Protein AF-A0ABD0RQM6-F1 (afdb_monomer)

Organism: Cirrhinus mrigala (NCBI:txid683832)

Secondary structure (DSSP, 8-state):
-HHHHHHHHHHHHHHHHHHHHHHHHHTEET--SS-GGGT---EEEEEEEEEE-TTT--EEEEEEEEESSEEEEEEEPSS-TT-EEEEEEEEGGG-EEEEE-SEE-TTT-SEESSEEEEE-TTSSSEEEEE-SSHHHHHHHHHHHHHHHHHHHHHHH-

Mean predicted aligned error: 5.36 Å

Radius of gyration: 16.48 Å; Cα contacts (8 Å, |Δi|>4): 267; chains: 1; bounding box: 41×33×46 Å

Foldseek 3Di:
DVVVVVVVVVVVVLVVCQVVQVVVQVLAAPDDDDRCVVQFRDFLDKDWKFKQDPDVRDTDIWIWTDTQQKIWTWDADPVHNSYTYTDDMDGLVQWDKAFDDQAQDPVRRDGADLWIWIAGPVRPDIIIIHDPDVVVSVVVVVSSVVSVVVNVVVVVD

Nearest PDB structures (foldseek):
  2pz1-assembly1_A  TM=9.357E-01  e=1.073E-21  Homo sapiens
  2dfk-assembly2_C  TM=9.620E-01  e=4.020E-21  Rattus norvegicus
  4mt6-assembly1_A  TM=9.360E-01  e=1.500E-19  Rattus norvegicus
  2dx1-assembly1_A  TM=9.302E-01  e=6.276E-18  Homo sapiens
  5d3x-assembly1_A  TM=8.844E-01  e=2.444E-13  Homo sapiens

Solvent-accessible surface area (backbone atoms only — not comparable to full-atom values): 8782 Å² total; per-residue (Å²): 116,71,65,62,57,48,52,55,50,50,55,52,50,34,62,69,33,46,64,54,50,55,55,51,54,74,62,37,39,77,72,76,83,80,64,65,73,80,75,28,54,48,82,74,44,73,49,72,33,30,41,36,45,84,90,74,67,52,72,38,73,29,40,35,40,34,34,40,59,30,38,38,35,24,35,59,41,93,85,47,72,86,41,34,33,52,72,54,72,44,60,47,84,56,42,44,81,41,88,42,78,69,40,73,40,82,90,72,74,41,80,45,51,38,31,34,34,40,28,29,96,79,65,83,48,72,44,41,37,28,28,95,40,62,70,55,32,53,52,49,56,48,45,56,51,55,37,52,54,49,53,52,52,64,72,78,104

pLDDT: mean 90.14, std 9.92, range [52.16, 98.38]

Sequence (157 aa):
MKNVARLINERKRRLENIDKIAQWQSSIEDWEGEDILSRSSDLIFSGDLTKISQPQAKGQQRMFFLFDHQLVFCKKDLLRRDILYYKGRLDMDQMQVVDVEDGKDKDFNVSVKNALKLCSPGGEEVHLLCAKKPEQKQRWLRAFADEREQVQHDLET

InterPro domains:
  IPR001849 Pleckstrin homology domain [PS50003] (42-149)
  IPR001849 Pleckstrin homology domain [SM00233] (43-151)
  IPR011993 PH-like domain superfamily [G3DSA:2.30.29.30] (34-157)
  IPR035899 Dbl homology (DH) domain superfamily [G3DSA:1.20.900.10] (1-33)
  IPR055251 SOS1/NGEF-like, PH domain [PF22697] (37-145)

Structure (mmCIF, N/CA/C/O backbone):
data_AF-A0ABD0RQM6-F1
#
_entry.id   AF-A0ABD0RQM6-F1
#
loop_
_atom_site.group_PDB
_atom_site.id
_atom_site.type_symbol
_atom_site.label_atom_id
_atom_site.label_alt_id
_atom_site.label_comp_id
_atom_site.label_asym_id
_atom_site.label_entity_id
_atom_site.label_seq_id
_atom_site.pdbx_PDB_ins_code
_atom_site.Cartn_x
_atom_site.Cartn_y
_atom_site.Cartn_z
_atom_site.occupancy
_atom_site.B_iso_or_equiv
_atom_site.auth_seq_id
_atom_site.auth_comp_id
_atom_site.auth_asym_id
_atom_site.auth_atom_id
_atom_site.pdbx_PDB_model_num
ATOM 1 N N . MET A 1 1 ? 12.177 17.527 -25.983 1.00 52.16 1 MET A N 1
ATOM 2 C CA . MET A 1 1 ? 13.447 17.019 -25.404 1.00 52.16 1 MET A CA 1
ATOM 3 C C . MET A 1 1 ? 13.362 16.625 -23.923 1.00 52.16 1 MET A C 1
ATOM 5 O O . MET A 1 1 ? 13.974 15.626 -23.579 1.00 52.16 1 MET A O 1
ATOM 9 N N . LYS A 1 2 ? 12.606 17.320 -23.050 1.00 59.62 2 LYS A N 1
ATOM 10 C CA . LYS A 1 2 ? 12.514 16.969 -21.610 1.00 59.62 2 LYS A CA 1
ATOM 11 C C . LYS A 1 2 ? 11.933 15.569 -21.326 1.00 59.62 2 LYS A C 1
ATOM 13 O O . LYS A 1 2 ? 12.422 14.898 -20.426 1.00 59.62 2 LYS A O 1
ATOM 18 N N . ASN A 1 3 ? 10.968 15.106 -22.126 1.00 61.69 3 ASN A N 1
ATOM 19 C CA . ASN A 1 3 ? 10.318 13.806 -21.903 1.00 61.69 3 ASN A CA 1
ATOM 20 C C . ASN A 1 3 ? 11.256 12.616 -22.157 1.00 61.69 3 ASN A C 1
ATOM 22 O O . ASN A 1 3 ? 11.287 11.701 -21.351 1.00 61.69 3 ASN A O 1
ATOM 26 N N . VAL A 1 4 ? 12.090 12.658 -23.201 1.00 67.44 4 VAL A N 1
ATOM 27 C CA . VAL A 1 4 ? 13.034 11.564 -23.511 1.00 67.44 4 VAL A CA 1
ATOM 28 C C . VAL A 1 4 ? 14.098 11.417 -22.418 1.00 67.44 4 VAL A C 1
ATOM 30 O O . VAL A 1 4 ? 14.389 10.311 -21.980 1.00 67.44 4 VAL A O 1
ATOM 33 N N . ALA A 1 5 ? 14.638 12.535 -21.922 1.00 68.12 5 ALA A N 1
ATOM 34 C CA . ALA A 1 5 ? 15.603 12.517 -20.823 1.00 68.12 5 ALA A CA 1
ATOM 35 C C . ALA A 1 5 ? 14.984 11.998 -19.512 1.00 68.12 5 ALA A C 1
ATOM 37 O O . ALA A 1 5 ? 15.646 11.276 -18.769 1.00 68.12 5 ALA A O 1
ATOM 38 N N . ARG A 1 6 ? 13.709 12.325 -19.250 1.00 65.19 6 ARG A N 1
ATOM 39 C CA . ARG A 1 6 ? 12.954 11.796 -18.107 1.00 65.19 6 ARG A CA 1
ATOM 40 C C . ARG A 1 6 ? 12.788 10.277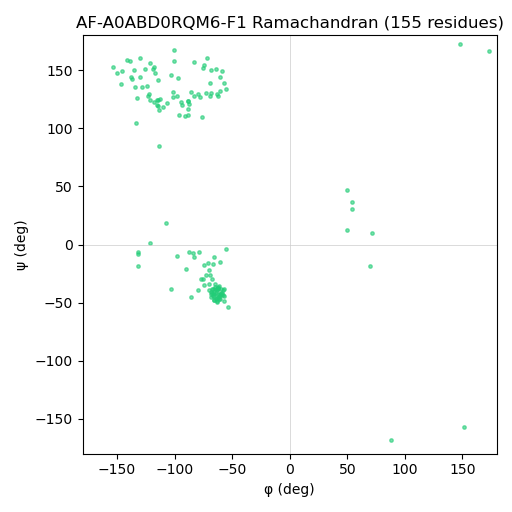 -18.200 1.00 65.19 6 ARG A C 1
ATOM 42 O O . ARG A 1 6 ? 13.158 9.594 -17.254 1.00 65.19 6 ARG A O 1
ATOM 49 N N . LEU A 1 7 ? 12.361 9.767 -19.358 1.00 68.31 7 LEU A N 1
ATOM 50 C CA . LEU A 1 7 ? 12.162 8.331 -19.602 1.00 68.31 7 LEU A CA 1
ATOM 51 C C . LEU A 1 7 ? 13.454 7.522 -19.432 1.00 68.31 7 LEU A C 1
ATOM 53 O O . LEU A 1 7 ? 13.457 6.460 -18.815 1.00 68.31 7 LEU A O 1
ATOM 57 N N . ILE A 1 8 ? 14.579 8.038 -19.937 1.00 72.00 8 ILE A N 1
ATOM 58 C CA . ILE A 1 8 ? 15.888 7.388 -19.769 1.00 72.00 8 ILE A CA 1
ATOM 59 C C . ILE A 1 8 ? 16.282 7.337 -18.286 1.00 72.00 8 ILE A C 1
ATOM 61 O O . ILE A 1 8 ? 16.787 6.317 -17.812 1.00 72.00 8 ILE A O 1
ATOM 65 N N . ASN A 1 9 ? 16.044 8.421 -17.546 1.00 73.31 9 ASN A N 1
ATOM 66 C CA . ASN A 1 9 ? 16.390 8.499 -16.130 1.00 73.31 9 ASN A CA 1
ATOM 67 C C . ASN A 1 9 ? 15.488 7.602 -15.264 1.00 73.31 9 ASN A C 1
ATOM 69 O O . ASN A 1 9 ? 15.977 6.930 -14.360 1.00 73.31 9 ASN A O 1
ATOM 73 N N . GLU A 1 10 ? 14.192 7.535 -15.576 1.00 71.62 10 GLU A N 1
ATOM 74 C CA . GLU A 1 10 ? 13.232 6.633 -14.929 1.00 71.62 10 GLU A CA 1
ATOM 75 C C . GLU A 1 10 ? 13.596 5.166 -15.184 1.00 71.62 10 GLU A C 1
ATOM 77 O O . GLU A 1 10 ? 13.702 4.393 -14.232 1.00 71.62 10 GLU A O 1
ATOM 82 N N . ARG A 1 11 ? 13.916 4.791 -16.431 1.00 71.69 11 ARG A N 1
ATOM 83 C CA . ARG A 1 11 ? 14.343 3.423 -16.765 1.00 71.69 11 ARG A CA 1
ATOM 84 C C . ARG A 1 11 ? 15.611 3.010 -16.016 1.00 71.69 11 ARG A C 1
ATOM 86 O O . ARG A 1 11 ? 15.692 1.890 -15.517 1.00 71.69 11 ARG A O 1
ATOM 93 N N . LYS A 1 12 ? 16.594 3.909 -15.909 1.00 76.56 12 LYS A N 1
ATOM 94 C CA . LYS A 1 12 ? 17.823 3.648 -15.149 1.00 76.56 12 LYS A CA 1
ATOM 95 C C . LYS A 1 12 ? 17.541 3.512 -13.648 1.00 76.56 12 LYS A C 1
ATOM 97 O O . LYS A 1 12 ? 18.025 2.568 -13.033 1.00 76.56 12 LYS A O 1
ATOM 102 N N . ARG A 1 13 ? 16.713 4.400 -13.082 1.00 76.81 13 ARG A N 1
ATOM 103 C CA . ARG A 1 13 ? 16.296 4.338 -11.672 1.00 76.81 13 ARG A CA 1
ATOM 104 C C . ARG A 1 13 ? 15.602 3.015 -11.345 1.00 76.81 13 ARG A C 1
ATOM 106 O O . ARG A 1 13 ? 15.902 2.428 -10.313 1.00 76.81 13 ARG A O 1
ATOM 113 N N . ARG A 1 14 ? 14.705 2.540 -12.217 1.00 74.75 14 ARG A N 1
ATOM 114 C CA . ARG A 1 14 ? 13.996 1.265 -12.023 1.00 74.75 14 ARG A CA 1
ATOM 115 C C . ARG A 1 14 ? 14.956 0.080 -11.992 1.00 74.75 14 ARG A C 1
ATOM 117 O O . ARG A 1 14 ? 14.877 -0.721 -11.072 1.00 74.75 14 ARG A O 1
ATOM 124 N N . LEU A 1 15 ? 15.925 0.019 -12.910 1.00 76.94 15 LEU A N 1
ATOM 125 C CA . LEU A 1 15 ? 16.956 -1.030 -12.894 1.00 76.94 15 LEU A CA 1
ATOM 126 C C . LEU A 1 15 ? 17.759 -1.037 -11.583 1.00 76.94 15 LEU A C 1
ATOM 128 O O . LEU A 1 15 ? 17.993 -2.097 -11.017 1.00 76.94 15 LEU A O 1
ATOM 132 N N . GLU A 1 16 ? 18.119 0.139 -11.062 1.00 79.00 16 GLU A N 1
ATOM 133 C CA . GLU A 1 16 ? 18.807 0.275 -9.767 1.00 79.00 16 GLU A CA 1
ATOM 134 C C . GLU A 1 16 ? 17.907 -0.039 -8.553 1.00 79.00 16 GLU A C 1
ATOM 136 O O . GLU A 1 16 ? 18.404 -0.219 -7.438 1.00 79.00 16 GLU A O 1
ATOM 141 N N . ASN A 1 17 ? 16.585 -0.079 -8.739 1.00 83.31 17 ASN A N 1
ATOM 142 C CA . ASN A 1 17 ? 15.621 -0.409 -7.692 1.00 83.31 17 ASN A CA 1
ATOM 143 C C . ASN A 1 17 ? 15.310 -1.909 -7.621 1.00 83.31 17 ASN A C 1
ATOM 145 O O . ASN A 1 17 ? 14.922 -2.361 -6.547 1.00 83.31 17 ASN A O 1
ATOM 149 N N . ILE A 1 18 ? 15.549 -2.685 -8.684 1.00 87.50 18 ILE A N 1
ATOM 150 C CA . ILE A 1 18 ? 15.298 -4.138 -8.709 1.00 87.50 18 ILE A CA 1
ATOM 151 C C . ILE A 1 18 ? 15.992 -4.834 -7.531 1.00 87.50 18 ILE A C 1
ATOM 153 O O . ILE A 1 18 ? 15.333 -5.483 -6.717 1.00 87.50 18 ILE A O 1
ATOM 157 N N . ASP A 1 19 ? 17.301 -4.623 -7.375 1.00 88.50 19 ASP A N 1
ATOM 158 C CA . ASP A 1 19 ? 18.073 -5.246 -6.294 1.00 88.50 19 ASP A CA 1
ATOM 159 C C . ASP A 1 19 ? 17.579 -4.807 -4.911 1.00 88.50 19 ASP A C 1
ATOM 161 O O . ASP A 1 19 ? 17.527 -5.608 -3.977 1.00 88.50 19 ASP A O 1
ATOM 165 N N . LYS A 1 20 ? 17.160 -3.543 -4.773 1.00 92.00 20 LYS A N 1
ATOM 166 C CA . LYS A 1 20 ? 16.628 -3.014 -3.509 1.00 92.00 20 LYS A CA 1
ATOM 167 C C . LYS A 1 20 ? 15.295 -3.657 -3.151 1.00 92.00 20 LYS A C 1
ATOM 169 O O . LYS A 1 20 ? 15.062 -3.919 -1.977 1.00 92.00 20 LYS A O 1
ATOM 174 N N . ILE A 1 21 ? 14.431 -3.907 -4.133 1.00 95.19 21 ILE A N 1
ATOM 175 C CA . ILE A 1 21 ? 13.138 -4.566 -3.925 1.00 95.19 21 ILE A CA 1
ATOM 176 C C . ILE A 1 21 ? 13.356 -6.029 -3.531 1.00 95.19 21 ILE A C 1
ATOM 178 O O . ILE A 1 21 ? 12.757 -6.477 -2.556 1.00 95.19 21 ILE A O 1
ATOM 182 N N . ALA A 1 22 ? 14.253 -6.748 -4.214 1.00 94.06 22 ALA A N 1
ATOM 183 C CA . ALA A 1 22 ? 14.595 -8.127 -3.859 1.00 94.06 22 ALA A CA 1
ATOM 184 C C . ALA A 1 22 ? 15.172 -8.232 -2.436 1.00 94.06 22 ALA A C 1
ATOM 186 O O . ALA A 1 22 ? 14.738 -9.069 -1.645 1.00 94.06 22 ALA A O 1
ATOM 187 N N . GLN A 1 23 ? 16.117 -7.351 -2.087 1.00 94.94 23 GLN A N 1
ATOM 188 C CA . GLN A 1 23 ? 16.692 -7.280 -0.738 1.00 94.94 23 GLN A CA 1
ATOM 189 C C . GLN A 1 23 ? 15.662 -6.875 0.317 1.00 94.94 23 GLN A C 1
ATOM 191 O O . GLN A 1 23 ? 15.680 -7.379 1.437 1.00 94.94 23 GLN A O 1
ATOM 196 N N . TRP A 1 24 ? 14.757 -5.959 -0.021 1.00 96.25 24 TRP A N 1
ATOM 197 C CA . TRP A 1 24 ? 13.676 -5.580 0.873 1.00 96.25 24 TRP A CA 1
ATOM 198 C C . TRP A 1 24 ? 12.739 -6.763 1.119 1.00 96.25 24 TRP A C 1
ATOM 200 O O . TRP A 1 24 ? 12.447 -7.057 2.275 1.00 96.25 24 TRP A O 1
ATOM 210 N N . GLN A 1 25 ? 12.324 -7.481 0.073 1.00 97.12 25 GLN A N 1
ATOM 211 C CA . GLN A 1 25 ? 11.434 -8.634 0.202 1.00 97.12 25 GLN A CA 1
ATOM 212 C C . GLN A 1 25 ? 12.061 -9.734 1.064 1.00 97.12 25 GLN A C 1
ATOM 214 O O . GLN A 1 25 ? 11.385 -10.265 1.939 1.00 97.12 25 GLN A O 1
ATOM 219 N N . SER A 1 26 ? 13.350 -10.039 0.879 1.00 96.69 26 SER A N 1
ATOM 220 C CA . SER A 1 26 ? 14.040 -11.058 1.684 1.00 96.69 26 SER A CA 1
ATOM 221 C C . SER A 1 26 ? 14.193 -10.682 3.162 1.00 96.69 26 SER A C 1
ATOM 223 O O . SER A 1 26 ? 14.438 -11.557 3.987 1.00 96.69 26 SER A O 1
ATOM 225 N N . SER A 1 27 ? 14.024 -9.400 3.507 1.00 96.75 27 SER A N 1
ATOM 226 C CA . SER A 1 27 ? 13.976 -8.925 4.896 1.00 96.75 27 SER A CA 1
ATOM 227 C C . SER A 1 27 ? 12.591 -9.040 5.552 1.00 96.75 27 SER A C 1
ATOM 229 O O . SER A 1 27 ? 12.459 -8.767 6.746 1.00 96.75 27 SER A O 1
ATOM 231 N N . ILE A 1 28 ? 11.550 -9.398 4.789 1.00 97.81 28 ILE A N 1
ATOM 232 C CA . ILE A 1 28 ? 10.187 -9.570 5.298 1.00 97.81 28 ILE A CA 1
ATOM 233 C C . ILE A 1 28 ? 9.984 -11.008 5.781 1.00 97.81 28 ILE A C 1
ATOM 235 O O . ILE A 1 28 ? 10.106 -11.963 5.019 1.00 97.81 28 ILE A O 1
ATOM 239 N N . GLU A 1 29 ? 9.597 -11.143 7.045 1.00 98.00 29 GLU A N 1
ATOM 240 C CA . GLU A 1 29 ? 9.269 -12.423 7.673 1.00 98.00 29 GLU A CA 1
ATOM 241 C C . GLU A 1 29 ? 7.894 -12.940 7.219 1.00 98.00 29 GLU A C 1
ATOM 243 O O . GLU A 1 29 ? 6.984 -12.153 6.927 1.00 98.00 29 GLU A O 1
ATOM 248 N N . ASP A 1 30 ? 7.720 -14.264 7.228 1.00 97.25 30 ASP A N 1
ATOM 249 C CA . ASP A 1 30 ? 6.488 -14.968 6.830 1.00 97.25 30 ASP A CA 1
ATOM 250 C C . ASP A 1 30 ? 5.990 -14.602 5.416 1.00 97.25 30 ASP A C 1
ATOM 252 O O . ASP A 1 30 ? 4.786 -14.461 5.192 1.00 97.25 30 ASP A O 1
ATOM 256 N N . TRP A 1 31 ? 6.899 -14.382 4.458 1.00 97.88 31 TRP A N 1
ATOM 257 C CA . TRP A 1 31 ? 6.513 -14.031 3.089 1.00 97.88 31 TRP A CA 1
ATOM 258 C C . TRP A 1 31 ? 5.665 -15.125 2.428 1.00 97.88 31 TRP A C 1
ATOM 260 O O . TRP A 1 31 ? 6.041 -16.297 2.416 1.00 97.88 31 TRP A O 1
ATOM 270 N N . GLU A 1 32 ? 4.552 -14.726 1.809 1.00 96.81 32 GLU A N 1
ATOM 271 C CA . GLU A 1 32 ? 3.665 -15.620 1.063 1.00 96.81 32 GLU A CA 1
ATOM 272 C C . GLU A 1 32 ? 3.354 -15.054 -0.330 1.00 96.81 32 GLU A C 1
ATOM 274 O O . GLU A 1 32 ? 3.156 -13.845 -0.509 1.00 96.81 32 GLU A O 1
ATOM 279 N N . GLY A 1 33 ? 3.236 -15.951 -1.312 1.00 95.12 33 GLY A N 1
ATOM 280 C CA . GLY A 1 33 ? 2.955 -15.622 -2.711 1.00 95.12 33 GLY A CA 1
ATOM 281 C C . GLY A 1 33 ? 4.213 -15.347 -3.538 1.00 95.12 33 GLY A C 1
ATOM 282 O O . GLY A 1 33 ? 5.331 -15.623 -3.114 1.00 95.12 33 GLY A O 1
ATOM 283 N N . GLU A 1 34 ? 4.014 -14.810 -4.740 1.00 95.88 34 GLU A N 1
ATOM 284 C CA . GLU A 1 34 ? 5.087 -14.568 -5.712 1.00 95.88 34 GLU A CA 1
ATOM 285 C C . GLU A 1 34 ? 6.005 -13.406 -5.306 1.00 95.88 34 GLU A C 1
ATOM 287 O O . GLU A 1 34 ? 5.628 -12.535 -4.508 1.00 95.88 34 GLU A O 1
ATOM 292 N N . ASP A 1 35 ? 7.203 -13.375 -5.892 1.00 96.44 35 ASP A N 1
ATOM 293 C CA . ASP A 1 35 ? 8.144 -12.267 -5.741 1.00 96.44 35 ASP A CA 1
ATOM 294 C C . ASP A 1 35 ? 7.542 -10.963 -6.261 1.00 96.44 35 ASP A C 1
ATOM 296 O O . ASP A 1 35 ? 6.853 -10.948 -7.279 1.00 96.44 35 ASP A O 1
ATOM 300 N N . ILE A 1 36 ? 7.837 -9.840 -5.611 1.00 96.19 36 ILE A N 1
ATOM 301 C CA . ILE A 1 36 ? 7.366 -8.520 -6.048 1.00 96.19 36 ILE A CA 1
ATOM 302 C C . ILE A 1 36 ? 7.832 -8.208 -7.465 1.00 96.19 36 ILE A C 1
ATOM 304 O O . ILE A 1 36 ? 7.046 -7.727 -8.276 1.00 96.19 36 ILE A O 1
ATOM 308 N N . LEU A 1 37 ? 9.064 -8.594 -7.792 1.00 94.81 37 LEU A N 1
ATOM 309 C CA . LEU A 1 37 ? 9.664 -8.391 -9.109 1.00 94.81 37 LEU A CA 1
ATOM 310 C C . LEU A 1 37 ? 8.991 -9.173 -10.249 1.00 94.81 37 LEU A C 1
ATOM 312 O O . LEU A 1 37 ? 9.291 -8.914 -11.410 1.00 94.81 37 LEU A O 1
ATOM 316 N N . SER A 1 38 ? 8.085 -10.109 -9.946 1.00 93.75 38 SER A N 1
ATOM 317 C CA . SER A 1 38 ? 7.297 -10.805 -10.974 1.00 93.75 38 SER A CA 1
ATOM 318 C C . SER A 1 38 ? 6.312 -9.877 -11.693 1.00 93.75 38 SER A C 1
ATOM 320 O O . SER A 1 38 ? 5.997 -10.105 -12.859 1.00 93.75 38 SER A O 1
ATOM 322 N N . ARG A 1 39 ? 5.829 -8.835 -11.001 1.00 92.94 39 ARG A N 1
ATOM 323 C CA . ARG A 1 39 ? 4.792 -7.912 -11.493 1.00 92.94 39 ARG A CA 1
ATOM 324 C C . ARG A 1 39 ? 5.131 -6.438 -11.306 1.00 92.94 39 ARG A C 1
ATOM 326 O O . ARG A 1 39 ? 4.515 -5.606 -11.955 1.00 92.94 39 ARG A O 1
ATOM 333 N N . SER A 1 40 ? 6.078 -6.120 -10.432 1.00 93.88 40 SER A N 1
ATOM 334 C CA . SER A 1 40 ? 6.412 -4.752 -10.044 1.00 93.88 40 SER A CA 1
ATOM 335 C C . SER A 1 40 ? 7.888 -4.462 -10.238 1.00 93.88 40 SER A C 1
ATOM 337 O O . SER A 1 40 ? 8.740 -5.336 -10.097 1.00 93.88 40 SER A O 1
ATOM 339 N N . SER A 1 41 ? 8.207 -3.206 -10.494 1.00 91.12 41 SER A N 1
ATOM 340 C CA . SER A 1 41 ? 9.564 -2.738 -10.755 1.00 91.12 41 SER A CA 1
ATOM 341 C C . SER A 1 41 ? 9.948 -1.497 -9.950 1.00 91.12 41 SER A C 1
ATOM 343 O O . SER A 1 41 ? 11.120 -1.111 -9.955 1.00 91.12 41 SER A O 1
ATOM 345 N N . ASP A 1 42 ? 9.003 -0.871 -9.243 1.00 92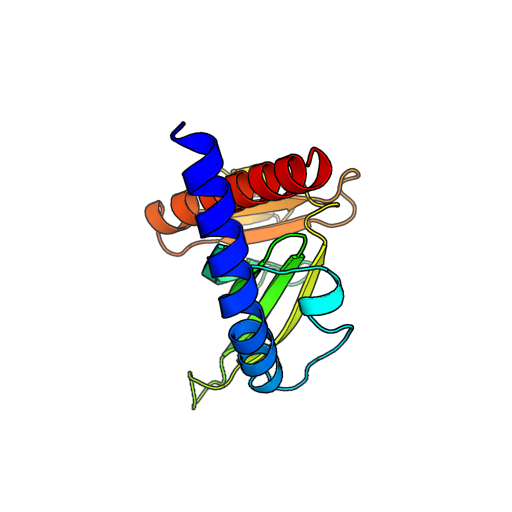.00 42 ASP A N 1
ATOM 346 C CA . ASP A 1 42 ? 9.256 0.364 -8.510 1.00 92.00 42 ASP A CA 1
ATOM 347 C C . ASP A 1 42 ? 8.437 0.472 -7.218 1.00 92.00 42 ASP A C 1
ATOM 349 O O . ASP A 1 42 ? 7.243 0.188 -7.181 1.00 92.00 42 ASP A O 1
ATOM 353 N N . LEU A 1 43 ? 9.076 0.939 -6.142 1.00 94.62 43 LEU A N 1
ATOM 354 C CA . LEU A 1 43 ? 8.385 1.295 -4.901 1.00 94.62 43 LEU A CA 1
ATOM 355 C C . LEU A 1 43 ? 8.008 2.778 -4.957 1.00 94.62 43 LEU A C 1
ATOM 357 O O . LEU A 1 43 ? 8.870 3.650 -4.853 1.00 94.62 43 LEU A O 1
ATOM 361 N N . ILE A 1 44 ? 6.714 3.060 -5.064 1.00 94.88 44 ILE A N 1
ATOM 362 C CA . ILE A 1 44 ? 6.183 4.411 -5.279 1.00 94.88 44 ILE A CA 1
ATOM 363 C C . ILE A 1 44 ? 6.006 5.132 -3.949 1.00 94.88 44 ILE A C 1
ATOM 365 O O . ILE A 1 44 ? 6.395 6.293 -3.789 1.00 94.88 44 ILE A O 1
ATOM 369 N N . PHE A 1 45 ? 5.440 4.443 -2.957 1.00 97.56 45 PHE A N 1
ATOM 370 C CA . PHE A 1 45 ? 5.225 5.034 -1.646 1.00 97.56 45 PHE A CA 1
ATOM 371 C C . PHE A 1 45 ? 5.187 3.996 -0.532 1.00 97.56 45 PHE A C 1
ATOM 373 O O . PHE A 1 45 ? 4.818 2.844 -0.730 1.00 97.56 45 PHE A O 1
ATOM 380 N N . SER A 1 46 ? 5.555 4.408 0.678 1.00 97.50 46 SER A N 1
ATOM 381 C CA . SER A 1 46 ? 5.417 3.563 1.859 1.00 97.50 46 SER A CA 1
ATOM 382 C C . SER A 1 46 ? 5.087 4.383 3.101 1.00 97.50 46 SER A C 1
ATOM 384 O O . SER A 1 46 ? 5.467 5.551 3.230 1.00 97.50 46 SER A O 1
ATOM 386 N N . GLY A 1 47 ? 4.350 3.782 4.034 1.00 97.25 47 GLY A N 1
ATOM 387 C CA . GLY A 1 47 ? 3.972 4.449 5.276 1.00 97.25 47 GLY A CA 1
ATOM 388 C C . GLY A 1 47 ? 3.001 3.659 6.146 1.00 97.25 47 GLY A C 1
ATOM 389 O O . GLY A 1 47 ? 2.379 2.692 5.715 1.00 97.25 47 GLY A O 1
ATOM 390 N N . ASP A 1 48 ? 2.849 4.096 7.395 1.00 96.88 48 ASP A N 1
ATOM 391 C CA . ASP A 1 48 ? 1.904 3.485 8.329 1.00 96.88 48 ASP A CA 1
ATOM 392 C C . ASP A 1 48 ? 0.470 3.972 8.082 1.00 96.88 48 ASP A C 1
ATOM 394 O O . ASP A 1 48 ? 0.209 5.178 8.098 1.00 96.88 48 ASP A O 1
ATOM 398 N N . LEU A 1 49 ? -0.470 3.037 7.964 1.00 97.56 49 LEU A N 1
ATOM 399 C CA . LEU A 1 49 ? -1.911 3.295 7.972 1.00 97.56 49 LEU A CA 1
ATOM 400 C C . LEU A 1 49 ? -2.605 2.358 8.964 1.00 97.56 49 LEU A C 1
ATOM 402 O O . LEU A 1 49 ? -2.079 1.315 9.362 1.00 97.56 49 LEU A O 1
ATOM 406 N N . THR A 1 50 ? -3.811 2.734 9.376 1.00 96.25 50 THR A N 1
ATOM 407 C CA . THR A 1 50 ? -4.690 1.845 10.139 1.00 96.25 50 THR A CA 1
ATOM 408 C C . THR A 1 50 ? -5.652 1.171 9.175 1.00 96.25 50 THR A C 1
ATOM 410 O O . THR A 1 50 ? -6.524 1.834 8.624 1.00 96.25 50 THR A O 1
ATOM 413 N N . LYS A 1 51 ? -5.505 -0.141 8.984 1.00 94.62 51 LYS A N 1
ATOM 414 C CA . LYS A 1 51 ? -6.437 -0.962 8.206 1.00 94.62 51 LYS A CA 1
ATOM 415 C C . LYS A 1 51 ? -7.611 -1.363 9.083 1.00 94.62 51 LYS A C 1
ATOM 417 O O . LYS A 1 51 ? -7.404 -1.917 10.162 1.00 94.62 51 LYS A O 1
ATOM 422 N N . ILE A 1 52 ? -8.827 -1.114 8.627 1.00 91.19 52 ILE A N 1
ATOM 423 C CA . ILE A 1 52 ? -10.049 -1.601 9.262 1.00 91.19 52 ILE A CA 1
ATOM 424 C C . ILE A 1 52 ? -10.585 -2.727 8.381 1.00 91.19 52 ILE A C 1
ATOM 426 O O . ILE A 1 52 ? -10.828 -2.537 7.192 1.00 91.19 52 ILE A O 1
ATOM 430 N N . SER A 1 53 ? -10.725 -3.917 8.961 1.00 78.81 53 SER A N 1
ATOM 431 C CA . SER A 1 53 ? -11.306 -5.083 8.293 1.00 78.81 53 SER A CA 1
ATOM 432 C C . SER A 1 53 ? -12.615 -5.488 8.963 1.00 78.81 53 SER A C 1
ATOM 434 O O . SER A 1 53 ? -12.740 -5.458 10.192 1.00 78.81 53 SER A O 1
ATOM 436 N N . GLN A 1 54 ? -13.584 -5.905 8.154 1.00 74.00 54 GLN A N 1
ATOM 437 C CA . GLN A 1 54 ? -14.769 -6.598 8.650 1.00 74.00 54 GLN A CA 1
ATOM 438 C C . GLN A 1 54 ? -14.416 -8.043 9.049 1.00 74.00 54 GLN A C 1
ATOM 440 O O . GLN A 1 54 ? -13.423 -8.581 8.554 1.00 74.00 54 GLN A O 1
ATOM 445 N N . PRO A 1 55 ? -15.168 -8.676 9.970 1.00 63.19 55 PRO A N 1
ATOM 446 C CA . PRO A 1 55 ? -16.317 -8.149 10.720 1.00 63.19 55 PRO A CA 1
ATOM 447 C C . PRO A 1 55 ? -15.930 -7.426 12.022 1.00 63.19 55 PRO A C 1
ATOM 449 O O . PRO A 1 55 ? -16.777 -6.843 12.688 1.00 63.19 55 PRO A O 1
ATOM 452 N N . GLN A 1 56 ? -14.657 -7.459 12.420 1.00 62.94 56 GLN A N 1
ATOM 453 C CA . GLN A 1 56 ? -14.247 -7.075 13.777 1.00 62.94 56 GLN A CA 1
ATOM 454 C C . GLN A 1 56 ? -14.163 -5.561 14.018 1.00 62.94 56 GLN A C 1
ATOM 456 O O . GLN A 1 56 ? -13.908 -5.167 15.154 1.00 62.94 56 GLN A O 1
ATOM 461 N N . ALA A 1 57 ? -14.338 -4.719 12.986 1.00 70.31 57 ALA A N 1
ATOM 462 C CA . ALA A 1 57 ? -14.300 -3.246 13.048 1.00 70.31 57 ALA A CA 1
ATOM 463 C C . ALA A 1 57 ? -13.061 -2.660 13.768 1.00 70.31 57 ALA A C 1
ATOM 465 O O . ALA A 1 57 ? -12.997 -1.472 14.087 1.00 70.31 57 ALA A O 1
ATOM 466 N N . LYS A 1 58 ? -12.050 -3.494 14.030 1.00 81.50 58 LYS A N 1
ATOM 467 C CA . LYS A 1 58 ? -10.888 -3.154 14.835 1.00 81.50 58 LYS A CA 1
ATOM 468 C C . LYS A 1 58 ? -9.795 -2.661 13.910 1.00 81.50 58 LYS A C 1
ATOM 470 O O . LYS A 1 58 ? -9.321 -3.398 13.048 1.00 81.50 58 LYS A O 1
ATOM 475 N N . GLY A 1 59 ? -9.370 -1.423 14.133 1.00 88.38 59 GLY A N 1
ATOM 476 C CA . GLY A 1 59 ? -8.227 -0.848 13.443 1.00 88.38 59 GLY A CA 1
ATOM 477 C C . GLY A 1 59 ? -6.944 -1.618 13.751 1.00 88.38 59 GLY A C 1
ATOM 478 O O . GLY A 1 59 ? -6.582 -1.828 14.911 1.00 88.38 59 GLY A O 1
ATOM 479 N N . GLN A 1 60 ? -6.243 -2.026 12.702 1.00 92.50 60 GLN A N 1
ATOM 480 C CA . GLN A 1 60 ? -4.957 -2.697 12.763 1.00 92.50 60 GLN A CA 1
ATOM 481 C C . GLN A 1 60 ? -3.895 -1.791 12.142 1.00 92.50 60 GLN A C 1
ATOM 483 O O . GLN A 1 60 ? -3.967 -1.463 10.960 1.00 92.50 60 GLN A O 1
ATOM 488 N N . GLN A 1 61 ? -2.886 -1.395 12.920 1.00 94.31 61 GLN A N 1
ATOM 489 C CA . GLN A 1 61 ? -1.749 -0.660 12.365 1.00 94.31 61 GLN A CA 1
ATOM 490 C C . GLN A 1 61 ? -0.925 -1.583 11.466 1.00 94.31 61 GLN A C 1
ATOM 492 O O . GLN A 1 61 ? -0.550 -2.693 11.869 1.00 94.31 61 GLN A O 1
ATOM 497 N N . ARG A 1 62 ? -0.676 -1.130 10.240 1.00 96.69 62 ARG A N 1
ATOM 498 C CA . ARG A 1 62 ? 0.112 -1.835 9.233 1.00 96.69 62 ARG A CA 1
ATOM 499 C C . ARG A 1 62 ? 1.032 -0.847 8.529 1.00 96.69 62 ARG A C 1
ATOM 501 O O . ARG A 1 62 ? 0.660 0.304 8.309 1.00 96.69 62 ARG A O 1
ATOM 508 N N . MET A 1 63 ? 2.222 -1.322 8.191 1.00 97.62 63 MET A N 1
ATOM 509 C CA . MET A 1 63 ? 3.133 -0.627 7.293 1.00 97.62 63 MET A CA 1
ATOM 510 C C . MET A 1 63 ? 2.776 -1.046 5.870 1.00 97.62 63 MET A C 1
ATOM 512 O O . MET A 1 63 ? 2.798 -2.237 5.575 1.00 97.62 63 MET A O 1
ATOM 516 N N . PHE A 1 64 ? 2.419 -0.089 5.024 1.00 98.25 64 PHE A N 1
ATOM 517 C CA . PHE A 1 64 ? 2.046 -0.319 3.632 1.00 98.25 64 PHE A CA 1
ATOM 518 C C . PHE A 1 64 ? 3.189 0.066 2.696 1.00 98.25 64 PHE A C 1
ATOM 520 O O . PHE A 1 64 ? 3.903 1.038 2.960 1.00 98.25 64 PHE A O 1
ATOM 527 N N . PHE A 1 65 ? 3.316 -0.676 1.601 1.00 98.38 65 PHE A N 1
ATOM 528 C CA . PHE A 1 65 ? 4.300 -0.503 0.538 1.00 98.38 65 PHE A CA 1
ATOM 529 C C . PHE A 1 65 ? 3.566 -0.587 -0.801 1.00 98.38 65 PHE A C 1
ATOM 531 O O . PHE A 1 65 ? 3.114 -1.661 -1.196 1.00 98.38 65 PHE A O 1
ATOM 538 N N . LEU A 1 66 ? 3.375 0.564 -1.441 1.00 98.31 66 LEU A N 1
ATOM 539 C CA . LEU A 1 66 ? 2.744 0.694 -2.748 1.00 98.31 66 LEU A CA 1
ATOM 540 C C . LEU A 1 66 ? 3.811 0.552 -3.825 1.00 98.31 66 LEU A C 1
ATOM 542 O O . LEU A 1 66 ? 4.665 1.432 -3.967 1.00 98.31 66 LEU A O 1
ATOM 546 N N . PHE A 1 67 ? 3.731 -0.546 -4.558 1.00 97.12 67 PHE A N 1
ATOM 547 C CA . PHE A 1 67 ? 4.476 -0.774 -5.782 1.00 97.12 67 PHE A CA 1
ATOM 548 C C . PHE A 1 67 ? 3.567 -0.509 -6.986 1.00 97.12 67 PHE A C 1
ATOM 550 O O . PHE A 1 67 ? 2.348 -0.418 -6.835 1.00 97.12 67 PHE A O 1
ATOM 557 N N . ASP A 1 68 ? 4.148 -0.416 -8.178 1.00 94.50 68 ASP A N 1
ATOM 558 C CA . ASP A 1 68 ? 3.390 -0.566 -9.421 1.00 94.50 68 ASP A CA 1
ATOM 559 C C . ASP A 1 68 ? 2.646 -1.913 -9.421 1.00 94.50 68 ASP A C 1
ATOM 561 O O . ASP A 1 68 ? 3.213 -2.937 -9.049 1.00 94.50 68 ASP A O 1
ATOM 565 N N . HIS A 1 69 ? 1.365 -1.914 -9.787 1.00 96.44 69 HIS A N 1
ATOM 566 C CA . HIS A 1 69 ? 0.445 -3.062 -9.832 1.00 96.44 69 HIS A CA 1
ATOM 567 C C . HIS A 1 69 ? 0.006 -3.675 -8.494 1.00 96.44 69 HIS A C 1
ATOM 569 O O . HIS A 1 69 ? -1.003 -4.381 -8.460 1.00 96.44 69 HIS A O 1
ATOM 575 N N . GLN A 1 70 ? 0.698 -3.445 -7.373 1.00 97.25 70 GLN A N 1
ATOM 576 C CA . GLN A 1 70 ? 0.335 -4.098 -6.108 1.00 97.25 70 GLN A CA 1
ATOM 577 C C . GLN A 1 70 ? 0.663 -3.288 -4.851 1.00 97.25 70 GLN A C 1
ATOM 579 O O . GLN A 1 70 ? 1.667 -2.584 -4.754 1.00 97.25 70 GLN A O 1
ATOM 584 N N . LEU A 1 71 ? -0.173 -3.455 -3.826 1.00 98.00 71 LEU A N 1
ATOM 585 C CA . LEU A 1 71 ? 0.010 -2.870 -2.500 1.00 98.00 71 LEU A CA 1
ATOM 586 C C . LEU A 1 71 ? 0.261 -3.974 -1.474 1.00 98.00 71 LEU A C 1
ATOM 588 O O . LEU A 1 71 ? -0.634 -4.762 -1.181 1.00 98.00 71 LEU A O 1
ATOM 592 N N . VAL A 1 72 ? 1.447 -3.998 -0.871 1.00 98.19 72 VAL A N 1
ATOM 593 C CA . VAL A 1 72 ? 1.814 -4.951 0.190 1.00 98.19 72 VAL A CA 1
ATOM 594 C C . VAL A 1 72 ? 1.634 -4.306 1.556 1.00 98.19 72 VAL A C 1
ATOM 596 O O . VAL A 1 72 ? 1.928 -3.122 1.736 1.00 98.19 72 VAL A O 1
ATOM 599 N N . PHE A 1 73 ? 1.188 -5.071 2.553 1.00 97.62 73 PHE A N 1
ATOM 600 C CA . PHE A 1 73 ? 1.115 -4.583 3.926 1.00 97.62 73 PHE A CA 1
ATOM 601 C C . PHE A 1 73 ? 1.657 -5.575 4.952 1.00 97.62 73 PHE A C 1
ATOM 603 O O . PHE A 1 73 ? 1.330 -6.762 4.968 1.00 97.62 73 PHE A O 1
ATOM 610 N N . CYS A 1 74 ? 2.452 -5.041 5.876 1.00 97.75 74 CYS A N 1
ATOM 611 C CA . CYS A 1 74 ? 3.151 -5.802 6.901 1.00 97.75 74 CYS A CA 1
ATOM 612 C C . CYS A 1 74 ? 2.760 -5.335 8.309 1.00 97.75 74 CYS A C 1
ATOM 614 O O . CYS A 1 74 ? 2.336 -4.195 8.537 1.00 97.75 74 CYS A O 1
ATOM 616 N N . LYS A 1 75 ? 2.920 -6.220 9.292 1.00 97.19 75 LYS A N 1
ATOM 617 C CA . LYS A 1 75 ? 2.828 -5.902 10.721 1.00 97.19 75 LYS A CA 1
ATOM 618 C C . LYS A 1 75 ? 4.242 -5.703 11.270 1.00 97.19 75 LYS A C 1
ATOM 620 O O . LYS A 1 75 ? 5.072 -6.588 11.122 1.00 97.19 75 LYS A O 1
ATOM 625 N N . LYS A 1 76 ? 4.488 -4.577 11.943 1.00 96.31 76 LYS A N 1
ATOM 626 C CA . LYS A 1 76 ? 5.731 -4.348 12.699 1.00 96.31 76 LYS A CA 1
ATOM 627 C C . LYS A 1 76 ? 5.786 -5.260 13.924 1.00 96.31 76 LYS A C 1
ATOM 629 O O . LYS A 1 76 ? 4.764 -5.421 14.603 1.00 96.31 76 LYS A O 1
ATOM 634 N N . ASP A 1 77 ? 6.955 -5.825 14.206 1.00 95.31 77 ASP A N 1
ATOM 635 C CA . ASP A 1 77 ? 7.191 -6.526 15.467 1.00 95.31 77 ASP A CA 1
ATOM 636 C C . ASP A 1 77 ? 6.959 -5.586 16.664 1.00 95.31 77 ASP A C 1
ATOM 638 O O . ASP A 1 77 ? 7.135 -4.365 16.576 1.00 95.31 77 ASP A O 1
ATOM 642 N N . LEU A 1 78 ? 6.515 -6.152 17.788 1.00 90.38 78 LEU A N 1
ATOM 643 C CA . LEU A 1 78 ? 6.181 -5.376 18.983 1.00 90.38 78 LEU A CA 1
ATOM 644 C C . LEU A 1 78 ? 7.424 -4.789 19.663 1.00 90.38 78 LEU A C 1
ATOM 646 O O . LEU A 1 78 ? 7.347 -3.690 20.213 1.00 90.38 78 LEU A O 1
ATOM 650 N N . LEU A 1 79 ? 8.546 -5.510 19.626 1.00 93.12 79 LEU A N 1
ATOM 651 C CA . LEU A 1 79 ? 9.794 -5.135 20.289 1.00 93.12 79 LEU A CA 1
ATOM 652 C C . LEU A 1 79 ? 10.809 -4.578 19.290 1.00 93.12 79 LEU A C 1
ATOM 654 O O . LEU A 1 79 ? 11.504 -3.607 19.591 1.00 93.12 79 LEU A O 1
ATOM 658 N N . ARG A 1 80 ? 10.865 -5.154 18.087 1.00 92.69 80 ARG A N 1
ATOM 659 C CA . ARG A 1 80 ? 11.844 -4.817 17.049 1.00 92.69 80 ARG A CA 1
ATOM 660 C C . ARG A 1 80 ? 11.188 -4.168 15.835 1.00 92.69 80 ARG A C 1
ATOM 662 O O . ARG A 1 80 ? 10.862 -4.827 14.859 1.00 92.69 80 ARG A O 1
ATOM 669 N N . ARG A 1 81 ? 10.976 -2.850 15.880 1.0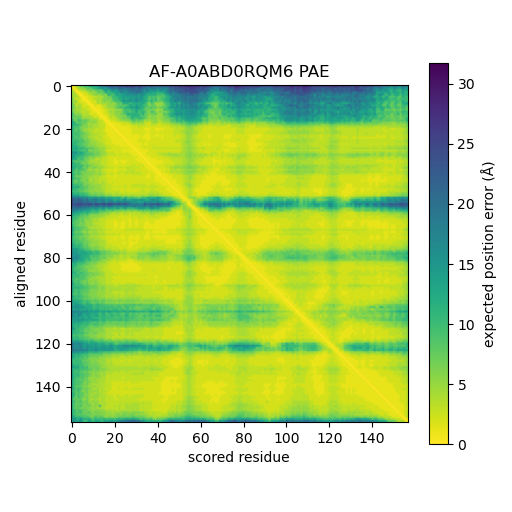0 88.12 81 ARG A N 1
ATOM 670 C CA . ARG A 1 81 ? 10.233 -2.114 14.829 1.00 88.12 81 ARG A CA 1
ATOM 671 C C . ARG A 1 81 ? 10.845 -2.195 13.420 1.00 88.12 81 ARG A C 1
ATOM 673 O O . ARG A 1 81 ? 10.169 -1.805 12.471 1.00 88.12 81 ARG A O 1
ATOM 680 N N . ASP A 1 82 ? 12.097 -2.631 13.314 1.00 90.75 82 ASP A N 1
ATOM 681 C CA . ASP A 1 82 ? 12.819 -2.952 12.081 1.00 90.75 82 ASP A CA 1
ATOM 682 C C . ASP A 1 82 ? 12.344 -4.258 11.426 1.00 90.75 82 ASP A C 1
ATOM 684 O O . ASP A 1 82 ? 12.424 -4.379 10.208 1.00 90.75 82 ASP A O 1
ATOM 688 N N . ILE A 1 83 ? 11.797 -5.197 12.203 1.00 95.38 83 ILE A N 1
ATOM 689 C CA . ILE A 1 83 ? 11.253 -6.462 11.703 1.00 95.38 83 ILE A CA 1
ATOM 690 C C . ILE A 1 83 ? 9.801 -6.269 11.255 1.00 95.38 83 ILE A C 1
ATOM 692 O O . ILE A 1 83 ? 8.953 -5.725 11.978 1.00 95.38 83 ILE A O 1
ATOM 696 N N . LEU A 1 84 ? 9.509 -6.759 10.051 1.00 97.88 84 LEU A N 1
ATOM 697 C CA . LEU A 1 84 ? 8.201 -6.703 9.414 1.00 97.88 84 LEU A CA 1
ATOM 698 C C . LEU A 1 84 ? 7.733 -8.114 9.065 1.00 97.88 84 LEU A C 1
ATOM 700 O O . LEU A 1 84 ? 8.429 -8.838 8.369 1.00 97.88 84 LEU A O 1
ATOM 704 N N . TYR A 1 85 ? 6.518 -8.456 9.486 1.00 98.06 85 TYR A N 1
ATOM 705 C CA . TYR A 1 85 ? 5.857 -9.706 9.113 1.00 98.06 85 TYR A CA 1
ATOM 706 C C . TYR A 1 85 ? 4.841 -9.440 8.013 1.00 98.06 85 TYR A C 1
ATOM 708 O O . TYR A 1 85 ? 3.953 -8.594 8.198 1.00 98.06 85 TYR A O 1
ATOM 716 N N . TYR A 1 86 ? 4.919 -10.178 6.913 1.00 98.19 86 TYR A N 1
ATOM 717 C CA . TYR A 1 86 ? 3.944 -10.113 5.833 1.00 98.19 86 TYR A CA 1
ATOM 718 C C . TYR A 1 86 ? 2.528 -10.415 6.357 1.00 98.19 86 TYR A C 1
ATOM 720 O O . TYR A 1 86 ? 2.321 -11.239 7.259 1.00 98.19 86 TYR A O 1
ATOM 728 N N . LYS A 1 87 ? 1.532 -9.665 5.870 1.00 96.69 87 LYS A N 1
ATOM 729 C CA . LYS A 1 87 ? 0.115 -9.868 6.231 1.00 96.69 87 LYS A CA 1
ATOM 730 C C . LYS A 1 87 ? -0.827 -9.905 5.034 1.00 96.69 87 LYS A C 1
ATOM 732 O O . LYS A 1 87 ? -2.008 -10.175 5.236 1.00 96.69 87 LYS A O 1
ATOM 737 N N . GLY A 1 88 ? -0.332 -9.621 3.837 1.00 95.81 88 GLY A N 1
ATOM 738 C CA . GLY A 1 88 ? -1.111 -9.678 2.613 1.00 95.81 88 GLY A CA 1
ATOM 739 C C . GLY A 1 88 ? -0.659 -8.657 1.581 1.00 95.81 88 GLY A C 1
ATOM 740 O O . GLY A 1 88 ? 0.160 -7.770 1.847 1.00 95.81 88 GLY A O 1
ATOM 741 N N . ARG A 1 89 ? -1.253 -8.791 0.401 1.00 96.38 89 ARG A N 1
ATOM 742 C CA . ARG A 1 89 ? -1.106 -7.883 -0.731 1.00 96.38 89 ARG A CA 1
ATOM 743 C C . ARG A 1 89 ? -2.459 -7.665 -1.400 1.00 96.38 89 ARG A C 1
ATOM 745 O O . ARG A 1 89 ? -3.349 -8.496 -1.236 1.00 96.38 89 ARG A O 1
ATOM 752 N N . LEU A 1 90 ? -2.601 -6.566 -2.128 1.00 95.25 90 LEU A N 1
ATOM 753 C CA . LEU A 1 90 ? -3.764 -6.248 -2.954 1.00 95.25 90 LEU A CA 1
ATOM 754 C C . LEU A 1 90 ? -3.308 -5.998 -4.388 1.00 9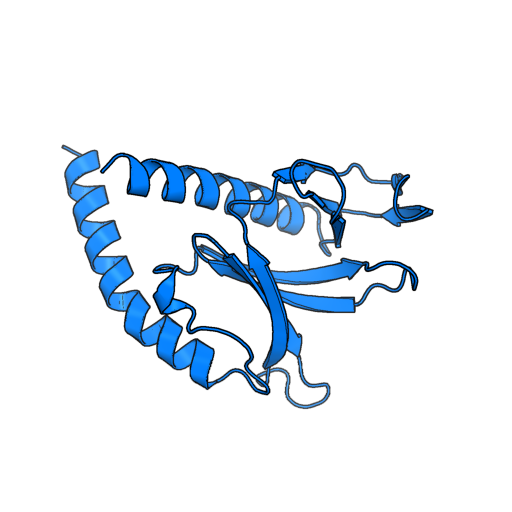5.25 90 LEU A C 1
ATOM 756 O O . LEU A 1 90 ? -2.306 -5.310 -4.589 1.00 95.25 90 LEU A O 1
ATOM 760 N N . ASP A 1 91 ? -4.048 -6.543 -5.352 1.00 95.44 91 ASP A N 1
ATOM 761 C CA . ASP A 1 91 ? -3.863 -6.243 -6.772 1.00 95.44 91 ASP A CA 1
ATOM 762 C C . ASP A 1 91 ? -4.472 -4.865 -7.063 1.00 95.44 91 ASP A C 1
ATOM 764 O O . ASP A 1 91 ? -5.689 -4.686 -6.999 1.00 95.44 91 ASP A O 1
ATOM 768 N N . MET A 1 92 ? -3.619 -3.877 -7.332 1.00 96.12 92 MET A N 1
ATOM 769 C CA . MET A 1 92 ? -4.056 -2.501 -7.567 1.00 96.12 92 MET A CA 1
ATOM 770 C C . MET A 1 92 ? -4.700 -2.323 -8.943 1.00 96.12 92 MET A C 1
ATOM 772 O O . MET A 1 92 ? -5.466 -1.380 -9.128 1.00 96.12 92 MET A O 1
ATOM 776 N N . ASP A 1 93 ? -4.481 -3.253 -9.878 1.00 94.31 93 ASP A N 1
ATOM 777 C CA . ASP A 1 93 ? -5.139 -3.238 -11.188 1.00 94.31 93 ASP A CA 1
ATOM 778 C C . ASP A 1 93 ? -6.630 -3.560 -11.088 1.00 94.31 93 ASP A C 1
ATOM 780 O O . ASP A 1 93 ? -7.414 -3.169 -11.951 1.00 94.31 93 ASP A O 1
ATOM 784 N N . GLN A 1 94 ? -7.025 -4.229 -10.005 1.00 92.44 94 GLN A N 1
ATOM 785 C CA . GLN A 1 94 ? -8.404 -4.601 -9.704 1.00 92.44 94 GLN A CA 1
ATOM 786 C C . GLN A 1 94 ? -8.995 -3.771 -8.560 1.00 92.44 94 GLN A C 1
ATOM 788 O O . GLN A 1 94 ? -9.979 -4.188 -7.953 1.00 92.44 94 GLN A O 1
ATOM 793 N N . MET A 1 95 ? -8.409 -2.618 -8.225 1.00 94.06 95 MET A N 1
ATOM 794 C CA . MET A 1 95 ? -8.863 -1.783 -7.110 1.00 94.06 95 MET A CA 1
ATOM 795 C C . MET A 1 95 ? -9.084 -0.336 -7.543 1.00 94.06 95 MET A C 1
ATOM 797 O O . MET A 1 95 ? -8.254 0.284 -8.200 1.00 94.06 95 MET A O 1
ATOM 801 N N . GLN A 1 96 ? -10.196 0.238 -7.096 1.00 94.50 96 GLN A N 1
ATOM 802 C CA . GLN A 1 96 ? -10.488 1.659 -7.185 1.00 94.50 96 GLN A CA 1
ATOM 803 C C . GLN A 1 96 ? -10.225 2.330 -5.838 1.00 94.50 96 GLN A C 1
ATOM 805 O O . GLN A 1 96 ? -10.708 1.882 -4.796 1.00 94.50 96 GLN A O 1
ATOM 810 N N . VAL A 1 97 ? -9.488 3.439 -5.868 1.00 96.06 97 VAL A N 1
ATOM 811 C CA . VAL A 1 97 ? -9.244 4.266 -4.684 1.00 96.06 97 VAL A CA 1
ATOM 812 C C . VAL A 1 97 ? -10.363 5.292 -4.546 1.00 96.06 97 VAL A C 1
ATOM 814 O O . VAL A 1 97 ? -10.610 6.078 -5.458 1.00 96.06 97 VAL A O 1
ATOM 817 N N . VAL A 1 98 ? -11.031 5.296 -3.395 1.00 94.94 98 VAL A N 1
ATOM 818 C CA . VAL A 1 98 ? -12.124 6.220 -3.079 1.00 94.94 98 VAL A CA 1
ATOM 819 C C . VAL A 1 98 ? -11.729 7.071 -1.880 1.00 94.94 98 VAL A C 1
ATOM 821 O O . VAL A 1 98 ? -11.426 6.549 -0.804 1.00 94.94 98 VAL A O 1
ATOM 824 N N . ASP A 1 99 ? -11.733 8.390 -2.058 1.00 95.94 99 ASP A N 1
ATOM 825 C CA . ASP A 1 99 ? -11.554 9.329 -0.954 1.00 95.94 99 ASP A CA 1
ATOM 826 C C . ASP A 1 99 ? -12.786 9.287 -0.024 1.00 95.94 99 ASP A C 1
ATOM 828 O O . ASP A 1 99 ? -13.925 9.345 -0.489 1.00 95.94 99 ASP A O 1
ATOM 832 N N . VAL A 1 100 ? -12.567 9.156 1.289 1.00 94.94 100 VAL A N 1
ATOM 833 C CA . VAL A 1 100 ? -13.632 9.080 2.297 1.00 94.94 100 VAL A CA 1
ATOM 834 C C . VAL A 1 100 ? -13.593 10.301 3.208 1.00 94.94 100 VAL A C 1
ATOM 836 O O . VAL A 1 100 ? -12.579 10.594 3.851 1.00 94.94 100 VAL A O 1
ATOM 839 N N . GLU A 1 101 ? -14.722 10.999 3.290 1.00 92.81 101 GLU A N 1
ATOM 840 C CA . GLU A 1 101 ? -14.911 12.128 4.198 1.00 92.81 101 GLU A CA 1
ATOM 841 C C . GLU A 1 101 ? -14.929 11.690 5.669 1.00 92.81 101 GLU A C 1
ATOM 843 O O . GLU A 1 101 ? -15.335 10.579 6.021 1.00 92.81 101 GLU A O 1
ATOM 848 N N . ASP A 1 102 ? -14.489 12.589 6.548 1.00 93.94 102 ASP A N 1
ATOM 849 C CA . ASP A 1 102 ? -14.532 12.366 7.988 1.00 93.94 102 ASP A CA 1
ATOM 850 C C . ASP A 1 102 ? -15.984 12.238 8.458 1.00 93.94 102 ASP A C 1
ATOM 852 O O . ASP A 1 102 ? -16.830 13.088 8.180 1.00 93.94 102 ASP A O 1
ATOM 856 N N . GLY A 1 103 ? -16.281 11.189 9.218 1.00 92.19 103 GLY A N 1
ATOM 857 C CA . GLY A 1 103 ? -17.646 10.927 9.651 1.00 92.19 103 GLY A CA 1
ATOM 858 C C . GLY A 1 103 ? -17.915 9.454 9.874 1.00 92.19 103 GLY A C 1
ATOM 859 O O . GLY A 1 103 ? -17.007 8.678 10.170 1.00 92.19 103 GLY A O 1
ATOM 860 N N . LYS A 1 104 ? -19.189 9.072 9.795 1.00 89.88 104 LYS A N 1
ATOM 861 C CA . LYS A 1 104 ? -19.620 7.687 9.962 1.00 89.88 104 LYS A CA 1
ATOM 862 C C . LYS A 1 104 ? -19.587 6.968 8.618 1.00 89.88 104 LYS A C 1
ATOM 864 O O . LYS A 1 104 ? -20.349 7.307 7.716 1.00 89.88 104 LYS A O 1
ATOM 869 N N . ASP A 1 105 ? -18.740 5.954 8.521 1.00 88.19 105 ASP A N 1
ATOM 870 C CA . ASP A 1 105 ? -18.662 5.105 7.346 1.00 88.19 105 ASP A CA 1
ATOM 871 C C . ASP A 1 105 ? -19.879 4.175 7.262 1.00 88.19 105 ASP A C 1
ATOM 873 O O . ASP A 1 105 ? -20.228 3.516 8.245 1.00 88.19 105 ASP A O 1
ATOM 877 N N . LYS A 1 106 ? -20.536 4.128 6.098 1.00 83.62 106 LYS A N 1
ATOM 878 C CA . LYS A 1 106 ? -21.763 3.340 5.899 1.00 83.62 106 LYS A CA 1
ATOM 879 C C . LYS A 1 106 ? -21.496 1.842 5.796 1.00 83.62 106 LYS A C 1
ATOM 881 O O . LYS A 1 106 ? -22.293 1.065 6.311 1.00 83.62 106 LYS A O 1
ATOM 886 N N . ASP A 1 107 ? -20.375 1.457 5.195 1.00 81.62 107 ASP A N 1
ATOM 887 C CA . ASP A 1 107 ? -20.067 0.051 4.929 1.00 81.62 107 ASP A CA 1
ATOM 888 C C . ASP A 1 107 ? -19.547 -0.619 6.201 1.00 81.62 107 ASP A C 1
ATOM 890 O O . ASP A 1 107 ? -19.916 -1.743 6.517 1.00 81.62 107 ASP A O 1
ATOM 894 N N . PHE A 1 108 ? -18.728 0.091 6.982 1.00 83.50 108 PHE A N 1
ATOM 895 C CA . PHE A 1 108 ? -18.115 -0.445 8.201 1.00 83.50 108 PHE A CA 1
ATOM 896 C C . PHE A 1 108 ? -18.854 -0.061 9.491 1.00 83.50 108 PHE A C 1
ATOM 898 O O . PHE A 1 108 ? -18.529 -0.596 10.549 1.00 83.50 108 PHE A O 1
ATOM 905 N N . ASN A 1 109 ? -19.830 0.854 9.434 1.00 85.56 109 ASN A N 1
ATOM 906 C CA . ASN A 1 109 ? -20.572 1.374 10.591 1.00 85.56 109 ASN A CA 1
ATOM 907 C C . ASN A 1 109 ? -19.660 1.937 11.709 1.00 85.56 109 ASN A C 1
ATOM 909 O O . ASN A 1 109 ? -20.013 1.911 12.890 1.00 85.56 109 ASN A O 1
ATOM 913 N N . VAL A 1 110 ? -18.488 2.470 11.342 1.00 86.94 110 VAL A N 1
ATOM 914 C CA . VAL A 1 110 ? -17.497 3.064 12.258 1.00 86.94 110 VAL A CA 1
ATOM 915 C C . VAL A 1 110 ? -17.262 4.533 11.938 1.00 86.94 110 VAL A C 1
ATOM 917 O O . VAL A 1 110 ? -17.373 4.955 10.790 1.00 86.94 110 VAL A O 1
ATOM 920 N N . SER A 1 111 ? -16.911 5.327 12.951 1.00 90.38 111 SER A N 1
ATOM 921 C CA . SER A 1 111 ? -16.453 6.694 12.710 1.00 90.38 111 SER A CA 1
ATOM 922 C C . SER A 1 111 ? -15.004 6.678 12.233 1.00 90.38 111 SER A C 1
ATOM 924 O O . SER A 1 111 ? -14.136 6.108 12.894 1.00 90.38 111 SER A O 1
ATOM 926 N N . VAL A 1 112 ? -14.748 7.325 11.103 1.00 92.69 112 VAL A N 1
ATOM 927 C CA . VAL A 1 112 ? -13.431 7.432 10.484 1.00 92.69 112 VAL A CA 1
ATOM 928 C C . VAL A 1 112 ? -12.974 8.880 10.411 1.00 92.69 112 VAL A C 1
ATOM 930 O O . VAL A 1 112 ? -13.785 9.806 10.364 1.00 92.69 112 VAL A O 1
ATOM 933 N N . LYS A 1 113 ? -11.653 9.058 10.406 1.00 95.06 113 LYS A N 1
ATOM 934 C CA . LYS A 1 113 ? -10.988 10.327 10.118 1.00 95.06 113 LYS A CA 1
ATOM 935 C C . LYS A 1 113 ? -9.794 10.082 9.218 1.00 95.06 113 LYS A C 1
ATOM 937 O O . LYS A 1 113 ? -9.086 9.090 9.408 1.00 95.06 113 LYS A O 1
ATOM 942 N N . ASN A 1 114 ? -9.553 11.001 8.291 1.00 96.31 114 ASN A N 1
ATOM 943 C CA . ASN A 1 114 ? -8.479 10.928 7.307 1.00 96.31 114 ASN A CA 1
ATOM 944 C C . ASN A 1 114 ? -8.454 9.569 6.581 1.00 96.31 114 ASN A C 1
ATOM 946 O O . ASN A 1 114 ? -7.395 8.946 6.459 1.00 96.31 114 ASN A O 1
ATOM 950 N N . ALA A 1 115 ? -9.617 9.102 6.127 1.00 96.56 115 ALA A N 1
ATOM 951 C CA . ALA A 1 115 ? -9.767 7.779 5.538 1.00 96.56 115 ALA A CA 1
ATOM 952 C C . ALA A 1 115 ? -9.798 7.785 4.006 1.00 96.56 115 ALA A C 1
ATOM 954 O O . ALA A 1 115 ? -10.118 8.790 3.375 1.00 96.56 115 ALA A O 1
ATOM 955 N N . LEU A 1 116 ? -9.468 6.631 3.436 1.00 96.69 116 LEU A N 1
ATOM 956 C CA . LEU A 1 116 ? -9.676 6.265 2.041 1.00 96.69 116 LEU A CA 1
ATOM 957 C C . LEU A 1 116 ? -10.093 4.791 1.970 1.00 96.69 116 LEU A C 1
ATOM 959 O O . LEU A 1 116 ? -9.830 4.019 2.900 1.00 96.69 116 LEU A O 1
ATOM 963 N N . LYS A 1 117 ? -10.734 4.398 0.874 1.00 94.88 117 LYS A N 1
ATOM 964 C CA . LYS A 1 117 ? -11.111 3.013 0.590 1.00 94.88 117 LYS A CA 1
ATOM 965 C C . LYS A 1 117 ? -10.422 2.495 -0.657 1.00 94.88 117 LYS A C 1
ATOM 967 O O . LYS A 1 117 ? -10.201 3.248 -1.599 1.00 94.88 117 LYS A O 1
ATOM 972 N N . LEU A 1 118 ? -10.130 1.202 -0.645 1.00 94.69 118 LEU A N 1
ATOM 973 C CA . LEU A 1 118 ? -9.798 0.423 -1.831 1.00 94.69 118 LEU A CA 1
ATOM 974 C C . LEU A 1 118 ? -10.965 -0.522 -2.091 1.00 94.69 118 LEU A C 1
ATOM 976 O O . LEU A 1 118 ? -11.289 -1.329 -1.217 1.00 94.69 118 LEU A O 1
ATOM 980 N N . CYS A 1 119 ? -11.607 -0.379 -3.244 1.00 92.88 119 CYS A N 1
ATOM 981 C CA . CYS A 1 119 ? -12.803 -1.124 -3.614 1.00 92.88 119 CYS A CA 1
ATOM 982 C C . CYS A 1 119 ? -12.565 -1.898 -4.908 1.00 92.88 119 CYS A C 1
ATOM 984 O O . CYS A 1 119 ? -12.164 -1.312 -5.910 1.00 92.88 119 CYS A O 1
ATOM 986 N N . SER A 1 120 ? -12.883 -3.187 -4.913 1.00 90.31 120 SER A N 1
ATOM 987 C CA . SER A 1 120 ? -12.966 -3.960 -6.157 1.00 90.31 120 SER A CA 1
ATOM 988 C C . SER A 1 120 ? -14.097 -3.438 -7.075 1.00 90.31 120 SER A C 1
ATOM 990 O O . SER A 1 120 ? -15.109 -2.951 -6.558 1.00 90.31 120 SER A O 1
ATOM 992 N N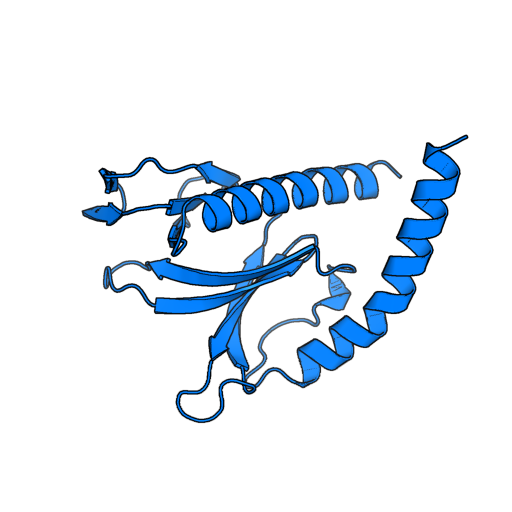 . PRO A 1 121 ? -13.990 -3.571 -8.415 1.00 77.44 121 PRO A N 1
ATOM 993 C CA . PRO A 1 121 ? -14.988 -3.124 -9.400 1.00 77.44 121 PRO A CA 1
ATOM 994 C C . PRO A 1 121 ? -16.432 -3.644 -9.250 1.00 77.44 121 PRO A C 1
ATOM 996 O O . PRO A 1 121 ? -17.302 -3.217 -10.003 1.00 77.44 121 PRO A O 1
ATOM 999 N N . GLY A 1 122 ? -16.722 -4.525 -8.291 1.00 74.38 122 GLY A N 1
ATOM 1000 C CA . GLY A 1 122 ? -18.075 -4.992 -7.957 1.00 74.38 122 GLY A CA 1
ATOM 1001 C C . GLY A 1 122 ? -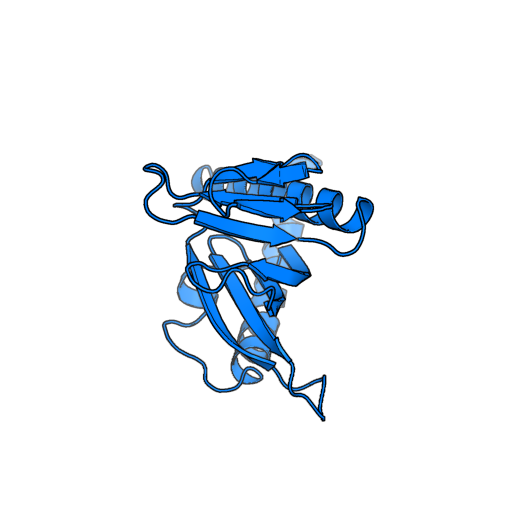18.494 -4.737 -6.506 1.00 74.38 122 GLY A C 1
ATOM 1002 O O . GLY A 1 122 ? -19.588 -5.128 -6.113 1.00 74.38 122 GLY A O 1
ATOM 1003 N N . GLY A 1 123 ? -17.635 -4.110 -5.694 1.00 75.50 123 GLY A N 1
ATOM 1004 C CA . GLY A 1 123 ? -17.874 -3.897 -4.262 1.00 75.50 123 GLY A CA 1
ATOM 1005 C C . GLY A 1 123 ? -17.780 -5.160 -3.396 1.00 75.50 123 GLY A C 1
ATOM 1006 O O . GLY A 1 123 ? -18.139 -5.105 -2.223 1.00 75.50 123 GLY A O 1
ATOM 1007 N N . GLU A 1 124 ? -17.302 -6.281 -3.945 1.00 79.88 124 GLU A N 1
ATOM 1008 C CA . GLU A 1 124 ? -17.149 -7.553 -3.221 1.00 79.88 124 GLU A CA 1
ATOM 1009 C C . GLU A 1 124 ? -16.065 -7.462 -2.143 1.00 79.88 124 GLU A C 1
ATOM 1011 O O . GLU A 1 12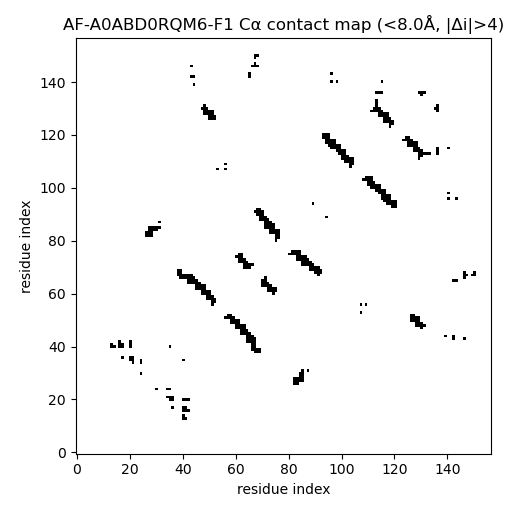4 ? -16.237 -7.924 -1.015 1.00 79.88 124 GLU A O 1
ATOM 1016 N N . GLU A 1 125 ? -14.957 -6.810 -2.486 1.00 85.19 125 GLU A N 1
ATOM 1017 C CA . GLU A 1 125 ? -13.850 -6.538 -1.583 1.00 85.19 125 GLU A CA 1
ATOM 1018 C C . GLU A 1 125 ? -13.693 -5.031 -1.348 1.00 85.19 125 GLU A C 1
ATOM 1020 O O . GLU A 1 125 ? -13.537 -4.256 -2.298 1.00 85.19 125 GLU A O 1
ATOM 1025 N N . VAL A 1 126 ? -13.730 -4.628 -0.072 1.00 89.38 126 VAL A N 1
ATOM 1026 C CA . VAL A 1 126 ? -13.542 -3.243 0.373 1.00 89.38 126 VAL A CA 1
ATOM 1027 C C . VAL A 1 126 ? -12.553 -3.203 1.536 1.00 89.38 126 VAL A C 1
ATOM 1029 O O . VAL A 1 126 ? -12.754 -3.843 2.572 1.00 89.38 126 VAL A O 1
ATOM 1032 N N . HIS A 1 127 ? -11.503 -2.393 1.404 1.00 91.38 127 HIS A N 1
ATOM 1033 C CA . HIS A 1 127 ? -10.527 -2.133 2.464 1.00 91.38 127 HIS A CA 1
ATOM 1034 C C . HIS A 1 127 ? -10.580 -0.676 2.886 1.00 91.38 127 HIS A C 1
ATOM 1036 O O . HIS A 1 127 ? -10.297 0.216 2.093 1.00 91.38 127 HIS A O 1
ATOM 1042 N N . LEU A 1 128 ? -10.882 -0.433 4.159 1.00 94.31 128 LEU A N 1
ATOM 1043 C CA . LEU A 1 128 ? -10.895 0.905 4.736 1.00 94.31 128 LEU A CA 1
ATOM 1044 C C . LEU A 1 128 ? -9.549 1.203 5.405 1.00 94.31 128 LEU A C 1
ATOM 1046 O O . LEU A 1 128 ? -9.112 0.475 6.301 1.00 94.31 128 LEU A O 1
ATOM 1050 N N . LEU A 1 129 ? -8.894 2.279 4.971 1.00 96.44 129 LEU A N 1
ATOM 1051 C CA . LEU A 1 129 ? -7.566 2.685 5.420 1.00 96.44 129 LEU A CA 1
ATOM 1052 C C . LEU A 1 129 ? -7.615 4.095 6.015 1.00 96.44 129 LEU A C 1
ATOM 1054 O O . LEU A 1 129 ? -8.020 5.040 5.348 1.00 96.44 129 LEU A O 1
ATOM 1058 N N . CYS A 1 130 ? -7.158 4.253 7.257 1.00 96.62 130 CYS A N 1
ATOM 1059 C CA . CYS A 1 130 ? -7.142 5.541 7.952 1.00 96.62 130 CYS A CA 1
ATOM 1060 C C . CYS A 1 130 ? -5.709 6.031 8.182 1.00 96.62 130 CYS A C 1
ATOM 1062 O O . CYS A 1 130 ? -4.890 5.338 8.801 1.00 96.62 130 CYS A O 1
ATOM 1064 N N . ALA A 1 131 ? -5.421 7.250 7.731 1.00 97.31 131 ALA A N 1
ATOM 1065 C CA . ALA A 1 131 ? -4.169 7.941 8.007 1.00 97.31 131 ALA A CA 1
ATOM 1066 C C . ALA A 1 131 ? -4.208 8.648 9.370 1.00 97.31 131 ALA A C 1
ATOM 1068 O O . ALA A 1 131 ? -5.265 8.998 9.892 1.00 97.31 131 ALA A O 1
ATOM 1069 N N . LYS A 1 132 ? -3.035 8.902 9.963 1.00 94.88 132 LYS A N 1
ATOM 1070 C CA . LYS A 1 132 ? -2.963 9.628 11.246 1.00 94.88 132 LYS A CA 1
ATOM 1071 C C . LYS A 1 132 ? -3.212 11.126 11.085 1.00 94.88 132 LYS A C 1
ATOM 1073 O O . LYS A 1 132 ? -3.661 11.772 12.025 1.00 94.88 132 LYS A O 1
ATOM 1078 N N . LYS A 1 133 ? -2.864 11.671 9.920 1.00 96.31 133 LYS A N 1
ATOM 1079 C CA . LYS A 1 133 ? -2.916 13.099 9.606 1.00 96.31 133 LYS A CA 1
ATOM 1080 C C . LYS A 1 133 ? -3.524 13.328 8.217 1.00 96.31 133 LYS A C 1
ATOM 1082 O O . LYS A 1 133 ? -3.318 12.477 7.345 1.00 96.31 133 LYS A O 1
ATOM 1087 N N . PRO A 1 134 ? -4.194 14.466 7.978 1.00 96.75 134 PRO A N 1
ATOM 1088 C CA . PRO A 1 134 ? -4.767 14.780 6.671 1.00 96.75 134 PRO A CA 1
ATOM 1089 C C . PRO A 1 134 ? -3.693 14.892 5.583 1.00 96.75 134 PRO A C 1
ATOM 1091 O O . PRO A 1 134 ? -3.885 14.380 4.484 1.00 96.75 134 PRO A O 1
ATOM 1094 N N . GLU A 1 135 ? -2.514 15.444 5.886 1.00 97.25 135 GLU A N 1
ATOM 1095 C CA . GLU A 1 135 ? -1.423 15.543 4.905 1.00 97.25 135 GLU A CA 1
ATOM 1096 C C . GLU A 1 135 ? -0.920 14.156 4.494 1.00 97.25 135 GLU A C 1
ATOM 1098 O O . GLU A 1 135 ? -0.545 13.928 3.346 1.00 97.25 135 GLU A O 1
ATOM 1103 N N . GLN A 1 136 ? -0.936 13.201 5.429 1.00 97.44 136 GLN A N 1
ATOM 1104 C CA . GLN A 1 136 ? -0.565 11.821 5.142 1.00 97.44 136 GLN A CA 1
ATOM 1105 C C . GLN A 1 136 ? -1.599 11.156 4.224 1.00 97.44 136 GLN A C 1
ATOM 1107 O O . GLN A 1 136 ? -1.200 10.488 3.274 1.00 97.44 136 GLN A O 1
ATOM 1112 N N . LYS A 1 137 ? -2.901 11.370 4.461 1.00 97.69 137 LYS A N 1
ATOM 1113 C CA . LYS A 1 137 ? -3.972 10.910 3.561 1.00 97.69 137 LYS A CA 1
ATOM 1114 C C . LYS A 1 137 ? -3.777 11.459 2.147 1.00 97.69 137 LYS A C 1
ATOM 1116 O O . LYS A 1 137 ? -3.794 10.689 1.196 1.00 97.69 137 LYS A O 1
ATOM 1121 N N . GLN A 1 138 ? -3.529 12.762 2.015 1.00 97.75 138 GLN A N 1
ATOM 1122 C CA . GLN A 1 138 ? -3.331 13.398 0.709 1.00 97.75 138 GLN A CA 1
ATOM 1123 C C . GLN A 1 138 ? -2.113 12.836 -0.035 1.00 97.75 138 GLN A C 1
ATOM 1125 O O . GLN A 1 138 ? -2.175 12.603 -1.239 1.00 97.75 138 GLN A O 1
ATOM 1130 N N . ARG A 1 139 ? -1.017 12.540 0.677 1.00 98.19 139 ARG A N 1
ATOM 1131 C CA . ARG A 1 139 ? 0.148 11.866 0.081 1.00 98.19 139 ARG A CA 1
ATOM 1132 C C . ARG A 1 139 ? -0.176 10.460 -0.416 1.00 98.19 139 ARG A C 1
ATOM 1134 O O . ARG A 1 139 ? 0.313 10.093 -1.475 1.00 98.19 139 ARG A O 1
ATOM 1141 N N . TRP A 1 140 ? -0.991 9.701 0.317 1.00 98.25 140 TRP A N 1
ATOM 1142 C CA . TRP A 1 140 ? -1.451 8.385 -0.130 1.00 98.25 140 TRP A CA 1
ATOM 1143 C C . TRP A 1 140 ? -2.342 8.475 -1.366 1.00 98.25 140 TRP A C 1
ATOM 1145 O O . TRP A 1 140 ? -2.087 7.765 -2.329 1.00 98.25 140 TRP A O 1
ATOM 1155 N N . LEU A 1 141 ? -3.336 9.368 -1.371 1.00 98.06 141 LEU A N 1
ATOM 1156 C CA . LEU A 1 141 ? -4.214 9.574 -2.529 1.00 98.06 141 LEU A CA 1
ATOM 1157 C C . LEU A 1 141 ? -3.417 9.949 -3.781 1.00 98.06 141 LEU A C 1
ATOM 1159 O O . LEU A 1 141 ? -3.635 9.370 -4.840 1.00 98.06 141 LEU A O 1
ATOM 1163 N N . ARG A 1 142 ? -2.444 10.860 -3.641 1.00 97.94 142 ARG A N 1
ATOM 1164 C CA . ARG A 1 142 ? -1.529 11.203 -4.732 1.00 97.94 142 ARG A CA 1
ATOM 1165 C C . ARG A 1 142 ? -0.705 9.999 -5.179 1.00 97.94 142 ARG A C 1
ATOM 1167 O O . ARG A 1 142 ? -0.649 9.742 -6.367 1.00 97.94 142 ARG A O 1
ATOM 1174 N N . ALA A 1 143 ? -0.119 9.248 -4.249 1.00 97.94 143 ALA A N 1
ATOM 1175 C CA . ALA A 1 143 ? 0.689 8.082 -4.592 1.00 97.94 143 ALA A CA 1
ATOM 1176 C C . ALA A 1 143 ? -0.110 7.015 -5.360 1.00 97.94 143 ALA A C 1
ATOM 1178 O O . ALA A 1 143 ? 0.421 6.428 -6.293 1.00 97.94 143 ALA A O 1
ATOM 1179 N N . PHE A 1 144 ? -1.381 6.792 -5.010 1.00 97.94 144 PHE A N 1
ATOM 1180 C CA . PHE A 1 144 ? -2.259 5.898 -5.771 1.00 97.94 144 PHE A CA 1
ATOM 1181 C C . PHE A 1 144 ? -2.575 6.432 -7.175 1.00 97.94 144 PHE A C 1
ATOM 1183 O O . PHE A 1 144 ? -2.626 5.652 -8.120 1.00 97.94 144 PHE A O 1
ATOM 1190 N N . ALA A 1 145 ? -2.776 7.743 -7.328 1.00 96.75 145 ALA A N 1
ATOM 1191 C CA . ALA A 1 145 ? -2.975 8.351 -8.643 1.00 96.75 145 ALA A CA 1
ATOM 1192 C C . ALA A 1 145 ? -1.709 8.246 -9.512 1.00 96.75 145 ALA A C 1
ATOM 1194 O O . ALA A 1 145 ? -1.790 7.774 -10.643 1.00 96.75 145 ALA A O 1
ATOM 1195 N N . ASP A 1 146 ? -0.549 8.602 -8.952 1.00 94.81 146 ASP A N 1
ATOM 1196 C CA . ASP A 1 146 ? 0.757 8.505 -9.613 1.00 94.81 146 ASP A CA 1
ATOM 1197 C C . ASP A 1 146 ? 1.037 7.058 -10.062 1.00 94.81 146 ASP A C 1
ATOM 1199 O O . ASP A 1 146 ? 1.574 6.827 -11.142 1.00 94.81 146 ASP A O 1
ATOM 1203 N N . GLU A 1 147 ? 0.639 6.072 -9.253 1.00 95.81 147 GLU A N 1
ATOM 1204 C CA . GLU A 1 147 ? 0.779 4.652 -9.573 1.00 95.81 147 GLU A CA 1
ATOM 1205 C C . GLU A 1 147 ? -0.081 4.228 -10.770 1.00 95.81 147 GLU A C 1
ATOM 1207 O O . GLU A 1 147 ? 0.432 3.579 -11.682 1.00 95.81 147 GLU A O 1
ATOM 1212 N N . ARG A 1 148 ? -1.345 4.661 -10.840 1.00 95.38 148 ARG A N 1
ATOM 1213 C CA . ARG A 1 148 ? -2.215 4.390 -11.997 1.00 95.38 148 ARG A CA 1
ATOM 1214 C C . ARG A 1 148 ? -1.729 5.083 -13.269 1.00 95.38 148 ARG A C 1
ATOM 1216 O O . ARG A 1 148 ? -1.752 4.469 -14.333 1.00 95.38 148 ARG A O 1
ATOM 1223 N N . GLU A 1 149 ? -1.260 6.327 -13.163 1.00 92.94 149 GLU A N 1
ATOM 1224 C CA . GLU A 1 149 ? -0.656 7.050 -14.290 1.00 92.94 149 GLU A CA 1
ATOM 1225 C C . GLU A 1 149 ? 0.605 6.341 -14.799 1.00 92.94 149 GLU A C 1
ATOM 1227 O O . GLU A 1 149 ? 0.795 6.199 -16.008 1.00 92.94 149 GLU A O 1
ATOM 1232 N N . GLN A 1 150 ? 1.453 5.865 -13.883 1.00 89.88 150 GLN A N 1
ATOM 1233 C CA . GLN A 1 150 ? 2.668 5.135 -14.224 1.00 89.88 150 GLN A CA 1
ATOM 1234 C C . GLN A 1 150 ? 2.353 3.817 -14.940 1.00 89.88 150 GLN A C 1
ATOM 1236 O O . GLN A 1 150 ? 2.914 3.566 -16.005 1.00 89.88 150 GLN A O 1
ATOM 1241 N N . VAL A 1 151 ? 1.444 3.007 -14.391 1.00 91.25 151 VAL A N 1
ATOM 1242 C CA . VAL A 1 151 ? 1.034 1.729 -14.994 1.00 91.25 151 VAL A CA 1
ATOM 1243 C C . VAL A 1 151 ? 0.440 1.943 -16.384 1.00 91.25 151 VAL A C 1
ATOM 1245 O O . VAL A 1 151 ? 0.786 1.226 -17.320 1.00 91.25 151 VAL A O 1
ATOM 1248 N N . GLN A 1 152 ? -0.414 2.956 -16.553 1.00 90.31 152 GLN A N 1
ATOM 1249 C CA . GLN A 1 152 ? -0.978 3.275 -1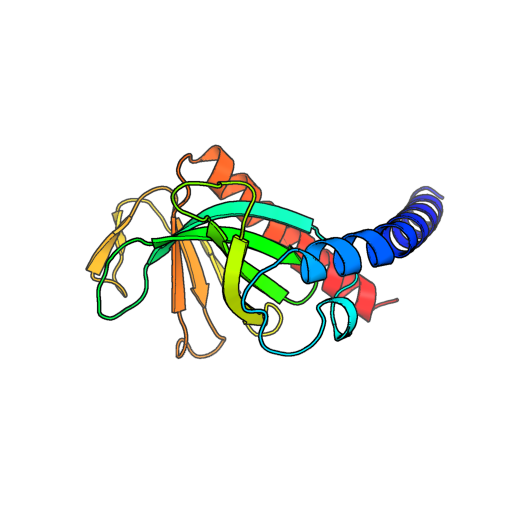7.862 1.00 90.31 152 GLN A CA 1
ATOM 1250 C C . GLN A 1 152 ? 0.113 3.660 -18.871 1.00 90.31 152 GLN A C 1
ATOM 1252 O O . GLN A 1 152 ? 0.121 3.161 -19.994 1.00 90.31 152 GLN A O 1
ATOM 1257 N N . HIS A 1 153 ? 1.060 4.507 -18.470 1.00 86.69 153 HIS A N 1
ATOM 1258 C CA . HIS A 1 153 ? 2.160 4.918 -19.338 1.00 86.69 153 HIS A CA 1
ATOM 1259 C C . HIS A 1 153 ?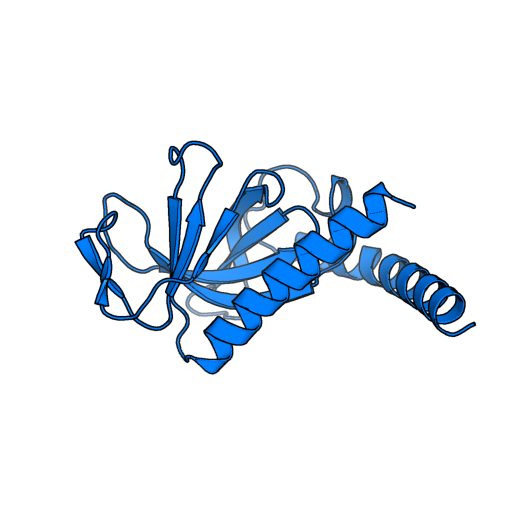 3.063 3.738 -19.741 1.00 86.69 153 HIS A C 1
ATOM 1261 O O . HIS A 1 153 ? 3.535 3.682 -20.877 1.00 86.69 153 HIS A O 1
ATOM 1267 N N . ASP A 1 154 ? 3.313 2.804 -18.822 1.00 84.62 154 ASP A N 1
ATOM 1268 C CA . ASP A 1 154 ? 4.117 1.605 -19.080 1.00 84.62 154 ASP A CA 1
ATOM 1269 C C . ASP A 1 154 ? 3.413 0.613 -20.026 1.00 84.62 154 ASP A C 1
ATOM 1271 O O . ASP A 1 154 ? 4.090 -0.125 -20.732 1.00 84.62 154 ASP A O 1
ATOM 1275 N N . LEU A 1 155 ? 2.075 0.611 -20.087 1.00 83.38 155 LEU A N 1
ATOM 1276 C CA . LEU A 1 155 ? 1.306 -0.172 -21.069 1.00 83.38 155 LEU A CA 1
ATOM 1277 C C . LEU A 1 155 ? 1.300 0.459 -22.469 1.00 83.38 155 LEU A C 1
ATOM 1279 O O . LEU A 1 155 ? 1.173 -0.247 -23.469 1.00 83.38 155 LEU A O 1
ATOM 1283 N N . GLU A 1 156 ? 1.388 1.787 -22.544 1.00 79.44 156 GLU A N 1
ATOM 1284 C CA . GLU A 1 156 ? 1.377 2.551 -23.798 1.00 79.44 156 GLU A CA 1
ATOM 1285 C C . GLU A 1 156 ? 2.761 2.626 -24.480 1.00 79.44 156 GLU A C 1
ATOM 1287 O O . GLU A 1 156 ? 2.842 3.062 -25.633 1.00 79.44 156 GLU A O 1
ATOM 1292 N N . THR A 1 157 ? 3.835 2.209 -23.795 1.00 63.53 157 THR A N 1
ATOM 1293 C CA . THR A 1 157 ? 5.237 2.304 -24.253 1.00 63.53 157 THR A CA 1
ATOM 1294 C C . THR A 1 157 ? 5.871 0.934 -24.466 1.00 63.53 157 THR A C 1
ATOM 1296 O O . THR A 1 157 ? 6.542 0.762 -25.511 1.00 63.53 157 THR A O 1
#